Protein AF-A0A1M5JR23-F1 (afdb_monomer)

Organism: NCBI:txid1194090

Foldseek 3Di:
DDDDPPDDPPPDPPPPPDDDLPPDPCSCVVVVVVLVVDDLVVVLVVLQVCLCVLLVCCVVPVPVSVVSCVVPVSSVLSNCLVPVLCLLSCLVVPLVSVVVNCVVPVVSLVSSCVVPVPSSVNSVVSNVVVVVVD

Radius of gyration: 22.56 Å; Cα contacts (8 Å, |Δi|>4): 112; chains: 1; bounding box: 56×73×50 Å

Sequence (134 aa):
MEESRKSRDMRGYVPAESSQLAEYPGAESAVASEIARMNPSTISKIMAAEPMAISERIKESPDNIMEIATAEPVILSKALASNPSIISEVAEKNPALIGKVMTAEPAVFSEIAAAEPAAFGKAIAGVTKEIGSK

Mean predicted aligned error: 13.2 Å

Solvent-accessible surface area (backbone atoms only — not comparable to full-atom values): 7825 Å² total; per-residue (Å²): 139,80,89,82,82,78,82,74,83,91,77,77,90,67,82,82,77,88,81,71,67,88,80,44,97,51,35,66,55,51,53,50,53,50,55,72,70,45,55,69,75,54,52,51,52,53,44,60,73,35,26,65,60,49,51,52,38,47,74,76,51,40,68,70,52,48,55,52,30,68,79,38,35,68,45,47,43,48,17,34,65,72,39,41,74,52,43,36,60,47,19,72,77,40,28,70,52,53,56,49,24,48,71,76,44,53,68,45,55,56,53,26,42,71,77,31,46,70,40,42,53,52,20,51,54,43,34,54,52,58,65,72,71,108

Structure (mmCIF, N/CA/C/O backbone):
data_AF-A0A1M5JR23-F1
#
_entry.id   AF-A0A1M5JR23-F1
#
loop_
_atom_site.group_PDB
_atom_site.id
_atom_site.type_symbol
_atom_site.label_atom_id
_atom_site.label_alt_id
_atom_site.label_comp_id
_atom_site.label_asym_id
_atom_site.label_entity_id
_atom_site.label_seq_id
_atom_site.pdbx_PDB_ins_code
_atom_site.Cartn_x
_atom_site.Cartn_y
_atom_site.Cartn_z
_atom_site.occupancy
_atom_site.B_iso_or_equiv
_atom_site.auth_seq_id
_atom_site.auth_comp_id
_atom_site.auth_asym_id
_atom_site.auth_atom_id
_atom_site.pdbx_PDB_model_num
ATOM 1 N N . MET A 1 1 ? 41.034 -52.673 -36.307 1.00 42.44 1 MET A N 1
ATOM 2 C CA . MET A 1 1 ? 41.523 -51.999 -35.086 1.00 42.44 1 MET A CA 1
ATOM 3 C C . MET A 1 1 ? 41.713 -50.546 -35.490 1.00 42.44 1 MET A C 1
ATOM 5 O O . MET A 1 1 ? 42.474 -50.315 -36.410 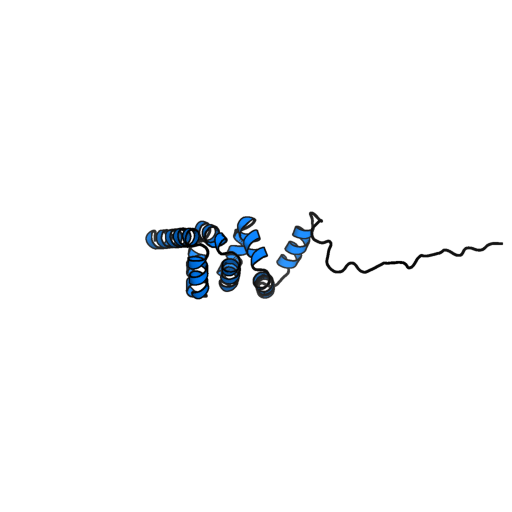1.00 42.44 1 MET A O 1
ATOM 9 N N . GLU A 1 2 ? 40.944 -49.563 -35.042 1.00 40.34 2 GLU A N 1
ATOM 10 C CA . GLU A 1 2 ? 40.321 -49.379 -33.734 1.00 40.34 2 GLU A CA 1
ATOM 11 C C . GLU A 1 2 ? 39.108 -48.442 -33.891 1.00 40.34 2 GLU A C 1
ATOM 13 O O . GLU A 1 2 ? 39.198 -47.389 -34.521 1.00 40.34 2 GLU A O 1
ATOM 18 N N . GLU A 1 3 ? 37.952 -48.862 -33.380 1.00 41.53 3 GLU A N 1
ATOM 19 C CA . GLU A 1 3 ? 36.738 -48.052 -33.316 1.00 41.53 3 GLU A CA 1
ATOM 20 C C . GLU A 1 3 ? 36.857 -47.053 -32.158 1.00 41.53 3 GLU A C 1
ATOM 22 O O . GLU A 1 3 ? 36.992 -47.447 -31.005 1.00 41.53 3 GLU A O 1
ATOM 27 N N . SER A 1 4 ? 36.739 -45.756 -32.440 1.00 43.06 4 SER A N 1
ATOM 28 C CA . SER A 1 4 ? 36.522 -44.733 -31.409 1.00 43.06 4 SER A CA 1
ATOM 29 C C . SER A 1 4 ? 35.264 -43.938 -31.744 1.00 43.06 4 SER A C 1
ATOM 31 O O . SER A 1 4 ? 35.291 -42.779 -32.156 1.00 43.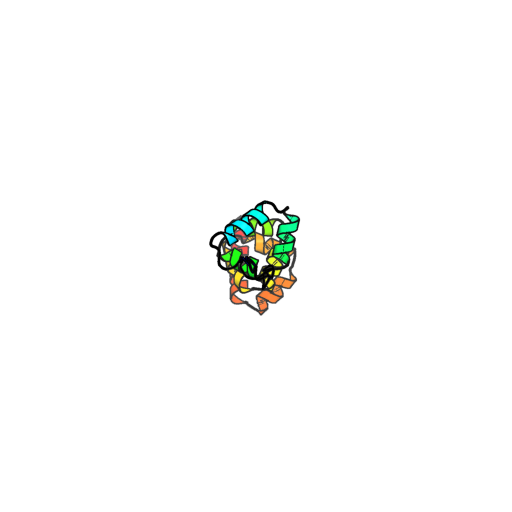06 4 SER A O 1
ATOM 33 N N . ARG A 1 5 ? 34.112 -44.600 -31.590 1.00 48.56 5 ARG A N 1
ATOM 34 C CA . ARG A 1 5 ? 32.803 -43.940 -31.554 1.00 48.56 5 ARG A CA 1
ATOM 35 C C . ARG A 1 5 ? 32.649 -43.279 -30.188 1.00 48.56 5 ARG A C 1
ATOM 37 O O . ARG A 1 5 ? 32.172 -43.881 -29.233 1.00 48.56 5 ARG A O 1
ATOM 44 N N . LYS A 1 6 ? 33.090 -42.025 -30.098 1.00 42.97 6 LYS A N 1
ATOM 45 C CA . LYS A 1 6 ? 32.835 -41.152 -28.951 1.00 42.97 6 LYS A CA 1
ATOM 46 C C . LYS A 1 6 ? 31.357 -40.755 -28.960 1.00 42.97 6 LYS A C 1
ATOM 48 O O . LYS A 1 6 ? 30.982 -39.749 -29.556 1.00 42.97 6 LYS A O 1
ATOM 53 N N . SER A 1 7 ? 30.525 -41.582 -28.332 1.00 46.69 7 SER A N 1
ATOM 54 C CA . SER A 1 7 ? 29.128 -41.284 -28.019 1.00 46.69 7 SER A CA 1
ATOM 55 C C . SER A 1 7 ? 29.051 -39.982 -27.219 1.00 46.69 7 SER A C 1
ATOM 57 O O . SER A 1 7 ? 29.466 -39.928 -26.064 1.00 46.69 7 SER A O 1
ATOM 59 N N . ARG A 1 8 ? 28.549 -38.912 -27.840 1.00 51.09 8 ARG A N 1
ATOM 60 C CA . ARG A 1 8 ? 27.970 -37.776 -27.118 1.00 51.09 8 ARG A CA 1
ATOM 61 C C . ARG A 1 8 ? 26.465 -37.969 -27.150 1.00 51.09 8 ARG A C 1
ATOM 63 O O . ARG A 1 8 ? 25.838 -37.739 -28.181 1.00 51.09 8 ARG A O 1
ATOM 70 N N . ASP A 1 9 ? 25.920 -38.429 -26.031 1.00 46.59 9 ASP A N 1
ATOM 71 C CA . ASP A 1 9 ? 24.492 -38.380 -25.750 1.00 46.59 9 ASP A CA 1
ATOM 72 C C . ASP A 1 9 ? 24.004 -36.927 -25.883 1.00 46.59 9 ASP A C 1
ATOM 74 O O . ASP A 1 9 ? 24.247 -36.081 -25.029 1.00 46.59 9 ASP A O 1
ATOM 78 N N . MET A 1 10 ? 23.301 -36.639 -26.977 1.00 49.28 10 MET A N 1
ATOM 79 C CA . MET A 1 10 ? 22.423 -35.477 -27.128 1.00 49.28 10 MET A CA 1
ATOM 80 C C . MET A 1 10 ? 21.053 -35.828 -26.536 1.00 49.28 10 MET A C 1
ATOM 82 O O . MET A 1 10 ? 20.040 -35.864 -27.231 1.00 49.28 10 MET A O 1
ATOM 86 N N . ARG A 1 11 ? 21.028 -36.154 -25.240 1.00 46.09 11 ARG A N 1
ATOM 87 C CA . ARG A 1 11 ? 19.796 -36.327 -24.468 1.00 46.09 11 ARG A CA 1
ATOM 88 C C . ARG A 1 11 ? 19.711 -35.214 -23.428 1.00 46.09 11 ARG A C 1
ATOM 90 O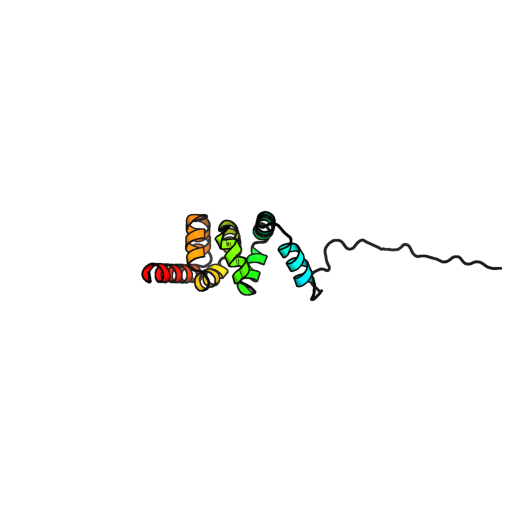 O . ARG A 1 11 ? 20.329 -35.294 -22.377 1.00 46.09 11 ARG A O 1
ATOM 97 N N . GLY A 1 12 ? 18.912 -34.195 -23.746 1.00 43.88 12 GLY A N 1
ATOM 98 C CA . GLY A 1 12 ? 18.174 -33.457 -22.722 1.00 43.88 12 GLY A CA 1
ATOM 99 C C . GLY A 1 12 ? 18.741 -32.134 -22.213 1.00 43.88 12 GLY A C 1
ATOM 100 O O . GLY A 1 12 ? 18.478 -31.820 -21.058 1.00 43.88 12 GLY A O 1
ATOM 101 N N . TYR A 1 13 ? 19.424 -31.312 -23.022 1.00 40.81 13 TYR A N 1
ATOM 102 C CA . TYR A 1 13 ? 19.511 -29.889 -22.661 1.00 40.81 13 TYR A CA 1
ATOM 103 C C . TYR A 1 13 ? 18.196 -29.200 -23.037 1.00 40.81 13 TYR A C 1
ATOM 105 O O . TYR A 1 13 ? 18.052 -28.611 -24.106 1.00 40.81 13 TYR A O 1
ATOM 113 N N . VAL A 1 14 ? 17.206 -29.363 -22.163 1.00 48.66 14 VAL A N 1
ATOM 114 C CA . VAL A 1 14 ? 16.052 -28.471 -22.094 1.00 48.66 14 VAL A CA 1
ATOM 115 C C . VAL A 1 14 ? 16.617 -27.140 -21.589 1.00 48.66 14 VAL A C 1
ATOM 117 O O . VAL A 1 14 ? 17.172 -27.132 -20.487 1.00 48.66 14 VAL A O 1
ATOM 120 N N . PRO A 1 15 ? 16.577 -26.037 -22.357 1.00 41.19 15 PRO A N 1
ATOM 121 C CA . PRO A 1 15 ? 16.891 -24.737 -21.789 1.00 41.19 15 PRO A CA 1
ATOM 122 C C . PRO A 1 15 ? 15.877 -24.509 -20.669 1.00 41.19 15 PRO A C 1
ATOM 124 O O . PRO A 1 15 ? 14.676 -24.435 -20.920 1.00 41.19 15 PRO A O 1
ATOM 127 N N . ALA A 1 16 ? 16.358 -24.514 -19.428 1.00 43.44 16 ALA A N 1
ATOM 128 C CA . ALA A 1 16 ? 15.558 -24.232 -18.250 1.00 43.44 16 ALA A CA 1
ATOM 129 C C . ALA A 1 16 ? 15.185 -22.745 -18.267 1.00 43.44 16 ALA A C 1
ATOM 131 O O . ALA A 1 16 ? 15.777 -21.924 -17.572 1.00 43.44 16 ALA A O 1
ATOM 132 N N . GLU A 1 17 ? 14.222 -22.392 -19.111 1.00 48.00 17 GLU A N 1
ATOM 133 C CA . GLU A 1 17 ? 13.403 -21.218 -18.891 1.00 48.00 17 GLU A CA 1
ATOM 134 C C . GLU A 1 17 ? 12.595 -21.447 -17.600 1.00 48.00 17 GLU A C 1
ATOM 136 O O . GLU A 1 17 ? 11.876 -22.435 -17.446 1.00 48.00 17 GLU A O 1
ATOM 141 N N . SER A 1 18 ? 12.733 -20.496 -16.674 1.00 48.94 18 SER A N 1
ATOM 142 C CA . SER A 1 18 ? 11.645 -20.043 -15.795 1.00 48.94 18 SER A CA 1
ATOM 143 C C . SER A 1 18 ? 11.372 -20.729 -14.448 1.00 48.94 18 SER A C 1
ATOM 145 O O . SER A 1 18 ? 10.308 -20.475 -13.888 1.00 48.94 18 SER A O 1
ATOM 147 N N . SER A 1 19 ? 12.259 -21.529 -13.835 1.00 44.25 19 SER A N 1
ATOM 148 C CA . SER A 1 19 ? 11.911 -22.109 -12.506 1.00 44.25 19 SER A CA 1
ATOM 149 C C . SER A 1 19 ? 13.008 -22.235 -11.441 1.00 44.25 19 SER A C 1
ATOM 151 O O . SER A 1 19 ? 12.754 -22.853 -10.415 1.00 44.25 19 SER A O 1
ATOM 153 N N . GLN A 1 20 ? 14.197 -21.641 -11.601 1.00 41.38 20 GLN A N 1
ATOM 154 C CA . GLN A 1 20 ? 15.291 -21.814 -10.616 1.00 41.38 20 GLN A CA 1
ATOM 155 C C . GLN A 1 20 ? 15.777 -20.533 -9.920 1.00 41.38 20 GLN A C 1
ATOM 157 O O . GLN A 1 20 ? 16.767 -20.564 -9.193 1.00 41.38 20 GLN A O 1
ATOM 162 N N . LEU A 1 21 ? 15.084 -19.404 -10.083 1.00 45.38 21 LEU A N 1
ATOM 163 C CA . LEU A 1 21 ? 15.505 -18.145 -9.453 1.00 45.38 21 LEU A CA 1
ATOM 164 C C . LEU A 1 21 ? 15.213 -18.068 -7.943 1.00 45.38 21 LEU A C 1
ATOM 166 O O . LEU A 1 21 ? 15.712 -17.162 -7.292 1.00 45.38 21 LEU A O 1
ATOM 170 N N . ALA A 1 22 ? 14.462 -19.006 -7.362 1.00 46.19 22 ALA A N 1
ATOM 171 C CA . ALA A 1 22 ? 14.073 -18.934 -5.950 1.00 46.19 22 ALA A CA 1
ATOM 172 C C . ALA A 1 22 ? 15.163 -19.390 -4.955 1.00 46.19 22 ALA A C 1
ATOM 174 O O . ALA A 1 22 ? 15.012 -19.161 -3.761 1.00 46.19 22 ALA A O 1
ATOM 175 N N . GLU A 1 23 ? 16.254 -20.022 -5.411 1.00 41.56 23 GLU A N 1
ATOM 176 C CA . GLU A 1 23 ? 17.178 -20.748 -4.514 1.00 41.56 23 GLU A CA 1
ATOM 177 C C . GLU A 1 23 ? 18.639 -20.261 -4.555 1.00 41.56 23 GLU A C 1
ATOM 179 O O . GLU A 1 23 ? 19.522 -20.851 -3.934 1.00 41.56 23 GLU A O 1
ATOM 184 N N . TYR A 1 24 ? 18.915 -19.151 -5.248 1.00 34.44 24 TYR A N 1
ATOM 185 C CA . TYR A 1 24 ? 20.230 -18.512 -5.211 1.00 34.44 24 TYR A CA 1
ATOM 186 C C . TYR A 1 24 ? 20.222 -17.334 -4.228 1.00 34.44 24 TYR A C 1
ATOM 188 O O . TYR A 1 24 ? 19.487 -16.377 -4.462 1.00 34.44 24 TYR A O 1
ATOM 196 N N . PRO A 1 25 ? 21.117 -17.284 -3.221 1.00 45.91 25 PRO A N 1
ATOM 197 C CA . PRO A 1 25 ? 21.291 -16.101 -2.364 1.00 45.91 25 PRO A CA 1
ATOM 198 C C . PRO A 1 25 ? 21.817 -14.862 -3.127 1.00 45.91 25 PRO A C 1
ATOM 200 O O . PRO A 1 25 ? 22.048 -13.814 -2.536 1.00 45.91 25 PRO A O 1
ATOM 203 N N . GLY A 1 26 ? 22.013 -14.971 -4.448 1.00 41.56 26 GLY A N 1
ATOM 204 C CA . GLY A 1 26 ? 22.271 -13.866 -5.373 1.00 41.56 26 GLY A CA 1
ATOM 205 C C . GLY A 1 26 ? 21.104 -13.537 -6.314 1.00 41.56 26 GLY A C 1
ATOM 206 O O . GLY A 1 26 ? 21.235 -12.608 -7.103 1.00 41.56 26 GLY A O 1
ATOM 207 N N . ALA A 1 27 ? 19.975 -14.251 -6.263 1.00 41.12 27 ALA A N 1
ATOM 208 C CA . ALA A 1 27 ? 18.803 -13.945 -7.085 1.00 41.12 27 ALA A CA 1
ATOM 209 C C . ALA A 1 27 ? 18.153 -12.620 -6.668 1.00 41.12 27 ALA A C 1
ATOM 211 O O . ALA A 1 27 ? 17.813 -11.819 -7.535 1.00 41.12 27 ALA A O 1
ATOM 212 N N . GLU A 1 28 ? 18.111 -12.321 -5.364 1.00 46.81 28 GLU A N 1
ATOM 213 C CA . GLU A 1 28 ? 17.782 -10.975 -4.877 1.00 46.81 28 GLU A CA 1
ATOM 214 C C . GLU A 1 28 ? 18.739 -9.925 -5.444 1.00 46.81 28 GLU A C 1
ATOM 216 O O . GLU A 1 28 ? 18.305 -8.852 -5.846 1.00 46.81 28 GLU A O 1
ATOM 221 N N . SER A 1 29 ? 20.036 -10.239 -5.545 1.00 51.03 29 SER A N 1
ATOM 222 C CA . SER A 1 29 ? 21.040 -9.321 -6.094 1.00 51.03 29 SER A CA 1
ATOM 223 C C . SER A 1 29 ? 20.900 -9.130 -7.608 1.00 51.03 29 SER A C 1
ATOM 225 O O . SER A 1 29 ? 21.090 -8.016 -8.094 1.00 51.03 29 SER A O 1
ATOM 227 N N . ALA A 1 30 ? 20.527 -10.170 -8.356 1.00 52.84 30 ALA A N 1
ATOM 228 C CA . ALA A 1 30 ? 20.302 -10.094 -9.797 1.00 52.84 30 ALA A CA 1
ATOM 229 C C . ALA A 1 30 ? 19.023 -9.316 -10.124 1.00 52.84 30 ALA A C 1
ATOM 231 O O . ALA A 1 30 ? 19.070 -8.382 -10.921 1.00 52.84 30 ALA A O 1
ATOM 232 N N . VAL A 1 31 ? 17.915 -9.626 -9.444 1.00 52.75 31 VAL A N 1
ATOM 233 C CA . VAL A 1 31 ? 16.646 -8.901 -9.589 1.00 52.75 31 VAL A CA 1
ATOM 234 C C . VAL A 1 31 ? 16.809 -7.452 -9.133 1.00 52.75 31 VAL A C 1
ATOM 236 O O . VAL A 1 31 ? 16.421 -6.543 -9.858 1.00 52.75 31 VAL A O 1
ATOM 239 N N . ALA A 1 32 ? 17.466 -7.198 -7.997 1.00 51.94 32 ALA A N 1
ATOM 240 C CA . ALA A 1 32 ? 17.747 -5.836 -7.545 1.00 51.94 32 ALA A CA 1
ATOM 241 C C . ALA A 1 32 ? 18.678 -5.076 -8.503 1.00 51.94 32 ALA A C 1
ATOM 243 O O . ALA A 1 32 ? 18.469 -3.887 -8.725 1.00 51.94 32 ALA A O 1
ATOM 244 N N . SER A 1 33 ? 19.674 -5.737 -9.103 1.00 51.34 33 SER A N 1
ATOM 245 C CA . SER A 1 33 ? 20.562 -5.117 -10.100 1.00 51.34 33 SER A CA 1
ATOM 246 C C . SER A 1 33 ? 19.840 -4.809 -11.410 1.00 51.34 33 SER A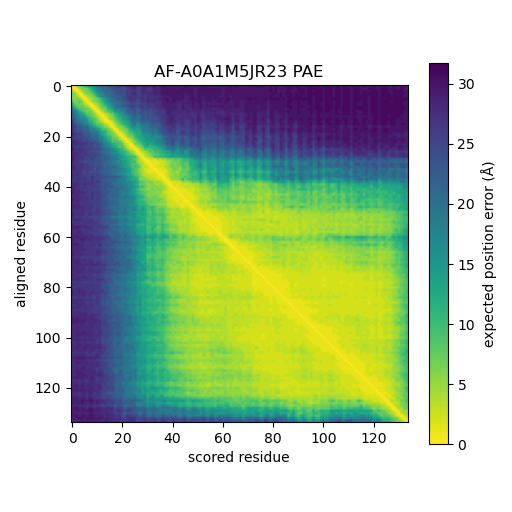 C 1
ATOM 248 O O . SER A 1 33 ? 20.135 -3.800 -12.051 1.00 51.34 33 SER A O 1
ATOM 250 N N . GLU A 1 34 ? 18.898 -5.659 -11.814 1.00 57.25 34 GLU A N 1
ATOM 251 C CA . GLU A 1 34 ? 18.060 -5.430 -12.987 1.00 57.25 34 GLU A CA 1
ATOM 252 C C . GLU A 1 34 ? 17.075 -4.285 -12.723 1.00 57.25 34 GLU A C 1
ATOM 254 O O . GLU A 1 34 ? 17.001 -3.350 -13.517 1.00 57.25 34 GLU A O 1
ATOM 259 N N . ILE A 1 35 ? 16.427 -4.271 -11.552 1.00 57.94 35 ILE A N 1
ATOM 260 C CA . ILE A 1 35 ? 15.576 -3.166 -11.079 1.00 57.94 35 ILE A CA 1
ATOM 261 C C . ILE A 1 35 ? 16.354 -1.855 -11.006 1.00 57.94 35 ILE A C 1
ATOM 263 O O . ILE A 1 35 ? 15.875 -0.847 -11.514 1.00 57.94 35 ILE A O 1
ATOM 267 N N . ALA A 1 36 ? 17.576 -1.859 -10.473 1.00 56.25 36 ALA A N 1
ATOM 268 C CA . ALA A 1 36 ? 18.419 -0.666 -10.401 1.00 56.25 36 ALA A CA 1
ATOM 269 C C . ALA A 1 36 ? 18.801 -0.101 -11.782 1.00 56.25 36 ALA A C 1
ATOM 271 O O . ALA A 1 36 ? 19.155 1.072 -11.891 1.00 56.25 36 ALA A O 1
ATOM 272 N N . ARG A 1 37 ? 18.743 -0.917 -12.844 1.00 57.84 37 ARG A N 1
ATOM 273 C CA . ARG A 1 37 ? 18.991 -0.496 -14.234 1.00 57.84 37 ARG A CA 1
ATOM 274 C C . ARG A 1 37 ? 17.719 -0.113 -14.987 1.00 57.84 37 ARG A C 1
ATOM 276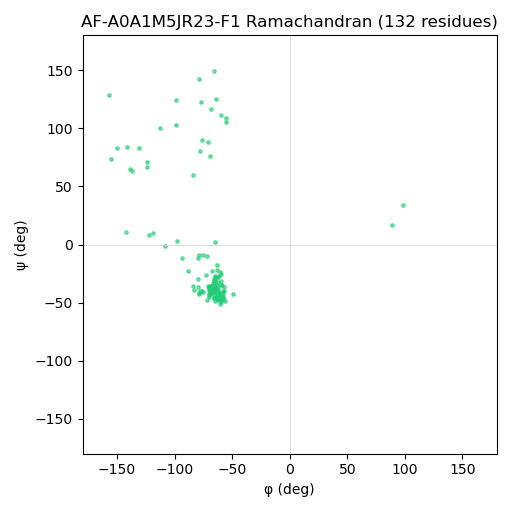 O O . ARG A 1 37 ? 17.814 0.435 -16.086 1.00 57.84 37 ARG A O 1
ATOM 283 N N . MET A 1 38 ? 16.543 -0.410 -14.441 1.00 65.75 38 MET A N 1
ATOM 284 C CA . MET A 1 38 ? 15.273 -0.096 -15.080 1.00 65.75 38 MET A CA 1
ATOM 285 C C . MET A 1 38 ? 14.912 1.377 -14.894 1.00 65.75 38 MET A C 1
ATOM 287 O O . MET A 1 38 ? 15.122 1.974 -13.843 1.00 65.75 38 MET A O 1
ATOM 291 N N . ASN A 1 39 ? 14.328 1.972 -15.935 1.00 69.75 39 ASN A N 1
ATOM 292 C CA . ASN A 1 39 ? 13.749 3.304 -15.809 1.00 69.75 39 ASN A CA 1
ATOM 293 C C . ASN A 1 39 ? 12.541 3.256 -14.853 1.00 69.75 39 ASN A C 1
ATOM 295 O O . ASN A 1 39 ? 11.830 2.243 -14.848 1.00 69.75 39 ASN A O 1
ATOM 299 N N . PRO A 1 40 ? 12.243 4.347 -14.120 1.00 66.56 40 PRO A N 1
ATOM 300 C CA . PRO A 1 40 ? 11.154 4.393 -13.139 1.00 66.56 40 PRO A CA 1
ATOM 301 C C . PRO A 1 40 ? 9.820 3.876 -13.687 1.00 66.56 40 PRO A C 1
ATOM 303 O O . PRO A 1 40 ? 9.174 3.046 -13.063 1.00 66.56 40 PRO A O 1
ATOM 306 N N . SER A 1 41 ? 9.466 4.242 -14.922 1.00 68.69 41 SER A N 1
ATOM 307 C CA . SER A 1 41 ? 8.224 3.797 -15.567 1.00 68.69 41 SER A CA 1
ATOM 308 C C . SER A 1 41 ? 8.134 2.279 -15.775 1.00 68.69 41 SER A C 1
ATOM 310 O O . SER A 1 41 ? 7.036 1.730 -15.843 1.00 68.69 41 SER A O 1
ATOM 312 N N . THR A 1 42 ? 9.266 1.587 -15.924 1.00 70.94 42 THR A N 1
ATOM 313 C CA . THR A 1 42 ? 9.303 0.123 -16.051 1.00 70.94 42 THR A CA 1
ATOM 314 C C . THR A 1 42 ? 9.154 -0.533 -14.685 1.00 70.94 42 THR A C 1
ATOM 316 O O . THR A 1 42 ? 8.378 -1.477 -14.553 1.00 70.94 42 THR A O 1
ATOM 319 N N . ILE A 1 43 ? 9.822 0.013 -13.665 1.00 69.12 43 ILE A N 1
ATOM 320 C CA . ILE A 1 43 ? 9.691 -0.436 -12.273 1.00 69.12 43 ILE A CA 1
ATOM 321 C C . ILE A 1 43 ? 8.229 -0.331 -11.837 1.00 69.12 43 ILE A C 1
ATOM 323 O O . ILE A 1 43 ? 7.652 -1.308 -11.367 1.00 69.12 43 ILE A O 1
ATOM 327 N N . SER A 1 44 ? 7.592 0.805 -12.115 1.00 68.25 44 SER A N 1
ATOM 328 C CA . SER A 1 44 ? 6.182 1.038 -11.815 1.00 68.25 44 SER A CA 1
ATOM 329 C C . SER A 1 44 ? 5.242 0.033 -12.473 1.00 68.25 44 SER A C 1
ATOM 331 O O . SER A 1 44 ? 4.302 -0.442 -11.840 1.00 68.25 44 SER A O 1
ATOM 333 N N . LYS A 1 45 ? 5.500 -0.347 -13.731 1.00 73.81 45 LYS A N 1
ATOM 334 C CA . LYS A 1 45 ? 4.696 -1.356 -14.439 1.00 73.81 45 LYS A CA 1
ATOM 335 C C . LYS A 1 45 ? 4.845 -2.750 -13.840 1.00 73.81 45 LYS A C 1
ATOM 337 O O . LYS A 1 45 ? 3.842 -3.443 -13.713 1.00 73.81 45 LYS A O 1
ATOM 342 N N . ILE A 1 46 ? 6.067 -3.145 -13.487 1.00 70.25 46 ILE A N 1
ATOM 343 C CA . ILE A 1 46 ? 6.346 -4.445 -12.861 1.00 70.25 46 ILE A CA 1
ATOM 344 C C . ILE A 1 46 ? 5.676 -4.509 -11.491 1.00 70.25 46 ILE A C 1
ATOM 346 O O . ILE A 1 46 ? 4.916 -5.430 -11.216 1.00 70.25 46 ILE A O 1
ATOM 350 N N . MET A 1 47 ? 5.861 -3.473 -10.676 1.00 70.88 47 MET A N 1
ATOM 351 C CA . MET A 1 47 ? 5.198 -3.352 -9.382 1.00 70.88 47 MET A CA 1
ATOM 352 C C . MET A 1 47 ? 3.676 -3.424 -9.526 1.00 70.88 47 MET A C 1
ATOM 354 O O . MET A 1 47 ? 3.018 -4.221 -8.864 1.00 70.88 47 MET A O 1
ATOM 358 N N . ALA A 1 48 ? 3.103 -2.659 -10.454 1.00 73.69 48 ALA A N 1
ATOM 359 C CA . ALA A 1 48 ? 1.668 -2.661 -10.700 1.00 73.69 48 ALA A CA 1
ATOM 360 C C . ALA A 1 48 ? 1.110 -4.010 -11.198 1.00 73.69 48 ALA A C 1
ATOM 362 O O . ALA A 1 48 ? -0.111 -4.186 -11.160 1.00 73.69 48 ALA A O 1
ATOM 363 N N . ALA A 1 49 ? 1.961 -4.916 -11.692 1.00 78.44 49 ALA A N 1
ATOM 364 C CA . ALA A 1 49 ? 1.595 -6.273 -12.087 1.00 78.44 49 ALA A CA 1
ATOM 365 C C . ALA A 1 49 ? 1.680 -7.278 -10.923 1.00 78.44 49 ALA A C 1
ATOM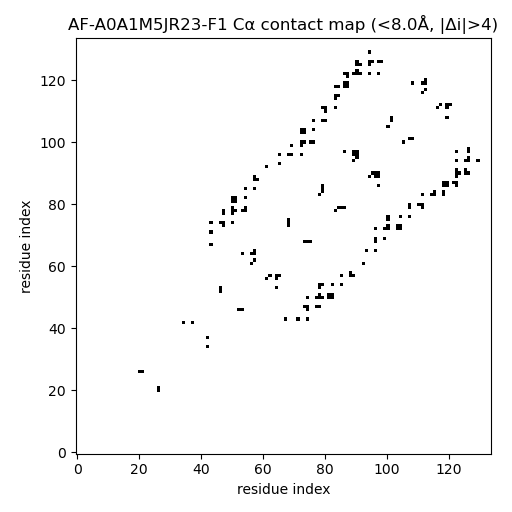 367 O O . ALA A 1 49 ? 0.978 -8.286 -10.951 1.00 78.44 49 ALA A O 1
ATOM 368 N N . GLU A 1 50 ? 2.475 -6.989 -9.886 1.00 81.56 50 GLU A N 1
ATOM 369 C CA . GLU A 1 50 ? 2.729 -7.888 -8.751 1.00 81.56 50 GLU A CA 1
ATOM 370 C C . GLU A 1 50 ? 2.400 -7.236 -7.391 1.00 81.56 50 GLU A C 1
ATOM 372 O O . GLU A 1 50 ? 3.275 -7.020 -6.547 1.00 81.56 50 GLU A O 1
ATOM 377 N N . PRO A 1 51 ? 1.119 -6.939 -7.114 1.00 78.00 51 PRO A N 1
ATOM 378 C CA . PRO A 1 51 ? 0.727 -6.204 -5.912 1.00 78.00 51 PRO A CA 1
ATOM 379 C C . PRO A 1 51 ? 1.006 -6.948 -4.592 1.00 78.00 51 PRO A C 1
ATOM 381 O O . PRO A 1 51 ? 1.254 -6.315 -3.562 1.00 78.00 51 PRO A O 1
ATOM 384 N N . MET A 1 52 ? 1.027 -8.287 -4.606 1.00 77.44 52 MET A N 1
ATOM 385 C CA . MET A 1 52 ? 1.450 -9.075 -3.441 1.00 77.44 52 MET A CA 1
ATOM 386 C C . MET A 1 52 ? 2.951 -8.941 -3.160 1.00 77.44 52 MET A C 1
ATOM 388 O O . MET A 1 52 ? 3.330 -8.812 -2.000 1.00 77.44 52 MET A O 1
ATOM 392 N N . ALA A 1 53 ? 3.795 -8.906 -4.196 1.00 77.94 53 ALA A N 1
ATOM 393 C CA . ALA A 1 53 ? 5.237 -8.736 -4.024 1.00 77.94 53 ALA A CA 1
ATOM 394 C C . ALA A 1 53 ? 5.565 -7.358 -3.434 1.00 77.94 53 ALA A C 1
ATOM 396 O O . ALA A 1 53 ? 6.404 -7.259 -2.543 1.00 77.94 53 ALA A O 1
ATOM 397 N N . ILE A 1 54 ? 4.841 -6.306 -3.849 1.00 78.56 54 ILE A N 1
ATOM 398 C CA . ILE A 1 54 ? 4.935 -4.980 -3.212 1.00 78.56 54 ILE A CA 1
ATOM 399 C C . ILE A 1 54 ? 4.600 -5.077 -1.724 1.00 78.56 54 ILE A C 1
ATOM 401 O O . ILE A 1 54 ? 5.310 -4.512 -0.898 1.00 78.56 54 ILE A O 1
ATOM 405 N N . SER A 1 55 ? 3.517 -5.776 -1.382 1.00 78.31 55 SER A N 1
ATOM 406 C CA . SER A 1 55 ? 3.045 -5.882 0.001 1.00 78.31 55 SER A CA 1
ATOM 407 C C . SER A 1 55 ? 4.077 -6.547 0.914 1.00 78.31 55 SER A C 1
ATOM 409 O O . SER A 1 55 ? 4.311 -6.068 2.020 1.00 78.31 55 SER A O 1
ATOM 411 N N . GLU A 1 56 ? 4.735 -7.606 0.442 1.00 79.19 56 GLU A N 1
ATOM 412 C CA . GLU A 1 56 ? 5.845 -8.235 1.167 1.00 79.19 56 GLU A CA 1
ATOM 413 C C . GLU A 1 56 ? 7.058 -7.303 1.248 1.00 79.19 56 GLU A C 1
ATOM 415 O O . GLU A 1 56 ? 7.642 -7.120 2.314 1.00 79.19 56 GLU A O 1
ATOM 420 N N . ARG A 1 57 ? 7.373 -6.592 0.162 1.00 76.31 57 ARG A N 1
ATOM 421 C CA . ARG A 1 57 ? 8.480 -5.635 0.161 1.00 76.31 57 ARG A CA 1
ATOM 422 C C . ARG A 1 57 ? 8.273 -4.433 1.076 1.00 76.31 57 ARG A C 1
ATOM 424 O O . ARG A 1 57 ? 9.259 -3.911 1.585 1.00 76.31 57 ARG A O 1
ATOM 431 N N . ILE A 1 58 ? 7.036 -3.994 1.303 1.00 79.06 58 ILE A N 1
ATOM 432 C CA . ILE A 1 58 ? 6.725 -2.944 2.286 1.00 79.06 58 ILE A CA 1
ATOM 433 C C . ILE A 1 58 ? 7.120 -3.400 3.695 1.00 79.06 58 ILE A C 1
ATOM 435 O O . ILE A 1 58 ? 7.685 -2.600 4.439 1.00 79.06 58 ILE A O 1
ATOM 439 N N . LYS A 1 59 ? 6.898 -4.677 4.028 1.00 75.56 59 LYS A N 1
ATOM 440 C CA . LYS A 1 59 ? 7.292 -5.261 5.319 1.00 75.56 59 LYS A CA 1
ATOM 441 C C . LYS A 1 59 ? 8.809 -5.391 5.453 1.00 75.56 59 LYS A C 1
ATOM 443 O O . LYS A 1 59 ? 9.373 -5.113 6.506 1.00 75.56 59 LYS A O 1
ATOM 448 N N . GLU A 1 60 ? 9.477 -5.824 4.384 1.00 74.25 60 GLU A N 1
ATOM 449 C CA . GLU A 1 60 ? 10.916 -6.126 4.403 1.00 74.25 60 GLU A CA 1
ATOM 450 C C . GLU A 1 60 ? 11.815 -4.897 4.202 1.00 74.25 60 GLU A C 1
ATOM 452 O O . GLU A 1 60 ? 12.920 -4.829 4.738 1.00 74.25 60 GLU A O 1
ATOM 457 N N . SER A 1 61 ? 11.406 -3.941 3.367 1.00 71.00 61 SER A N 1
ATOM 458 C CA . SER A 1 61 ? 12.227 -2.800 2.933 1.00 71.00 61 SER A CA 1
ATOM 459 C C . SER A 1 61 ? 11.355 -1.610 2.499 1.00 71.00 61 SER A C 1
ATOM 461 O O . SER A 1 61 ? 11.249 -1.319 1.300 1.00 71.00 61 SER A O 1
ATOM 463 N N . PRO A 1 62 ? 10.739 -0.903 3.461 1.00 70.38 62 PRO A N 1
ATOM 464 C CA . PRO A 1 62 ? 9.718 0.107 3.189 1.00 70.38 62 PRO A CA 1
ATOM 465 C C . PRO A 1 62 ? 10.226 1.340 2.426 1.00 70.38 62 PRO A C 1
ATOM 467 O O . PRO A 1 62 ? 9.485 1.870 1.602 1.00 70.38 62 PRO A O 1
ATOM 470 N N . ASP A 1 63 ? 11.465 1.791 2.649 1.00 76.00 63 ASP A N 1
ATOM 471 C CA . ASP A 1 63 ? 11.926 3.114 2.188 1.00 76.00 63 ASP A CA 1
ATOM 472 C C . ASP A 1 63 ? 11.873 3.282 0.657 1.00 76.00 63 ASP A C 1
ATOM 474 O O . ASP A 1 63 ? 11.248 4.216 0.149 1.00 76.00 63 ASP A O 1
ATOM 478 N N . ASN A 1 64 ? 12.441 2.333 -0.094 1.00 71.00 64 ASN A N 1
ATOM 479 C CA . ASN A 1 64 ? 12.475 2.398 -1.563 1.00 71.00 64 ASN A CA 1
ATOM 480 C C . ASN A 1 64 ? 11.071 2.285 -2.177 1.00 71.00 64 ASN A C 1
ATOM 482 O O . ASN A 1 64 ? 10.766 2.917 -3.189 1.00 71.00 64 ASN A O 1
ATOM 486 N N . ILE A 1 65 ? 10.203 1.470 -1.569 1.00 73.88 65 ILE A N 1
ATOM 487 C CA . ILE A 1 65 ? 8.827 1.283 -2.040 1.00 73.88 65 ILE A CA 1
ATOM 488 C C . ILE A 1 65 ? 8.006 2.545 -1.790 1.00 73.88 65 ILE A C 1
ATOM 490 O O . ILE A 1 65 ? 7.206 2.945 -2.636 1.00 73.88 65 ILE A O 1
ATOM 494 N N . MET A 1 66 ? 8.217 3.195 -0.646 1.00 79.50 66 MET A N 1
ATOM 495 C CA . MET A 1 66 ? 7.515 4.421 -0.289 1.00 79.50 66 MET A CA 1
ATOM 496 C C . MET A 1 66 ? 7.907 5.59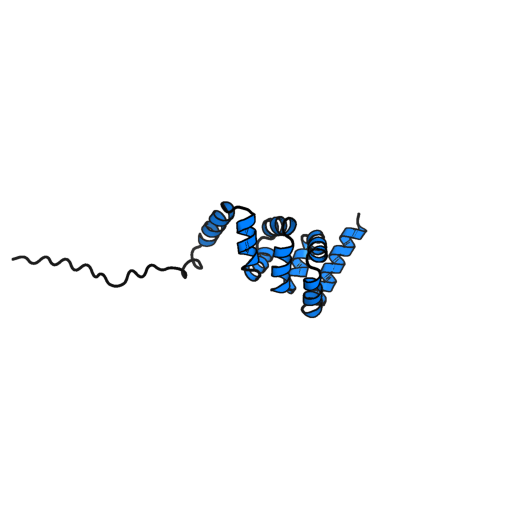2 -1.183 1.00 79.50 66 MET A C 1
ATOM 498 O O . MET A 1 66 ? 7.036 6.392 -1.522 1.00 79.50 66 MET A O 1
ATOM 502 N N . GLU A 1 67 ? 9.164 5.689 -1.617 1.00 80.44 67 GLU A N 1
ATOM 503 C CA . GLU A 1 67 ? 9.583 6.707 -2.587 1.00 80.44 67 GLU A CA 1
ATOM 504 C C . GLU A 1 67 ? 8.844 6.542 -3.924 1.00 80.44 67 GLU A C 1
ATOM 506 O O . GLU A 1 67 ? 8.238 7.492 -4.428 1.00 80.44 67 GLU A O 1
ATOM 511 N N . ILE A 1 68 ? 8.788 5.314 -4.448 1.00 75.25 68 ILE A N 1
ATOM 512 C CA . ILE A 1 68 ? 8.063 5.005 -5.688 1.00 75.25 68 ILE A CA 1
ATOM 513 C C . ILE A 1 68 ? 6.562 5.276 -5.521 1.00 75.25 68 ILE A C 1
ATOM 515 O O . ILE A 1 68 ? 5.965 5.973 -6.340 1.00 75.25 68 ILE A O 1
ATOM 519 N N . ALA A 1 69 ? 5.952 4.813 -4.427 1.00 80.62 69 ALA A N 1
ATOM 520 C CA . ALA A 1 69 ? 4.543 5.062 -4.117 1.00 80.62 69 ALA A CA 1
ATOM 521 C C . ALA A 1 69 ? 4.216 6.557 -3.943 1.00 80.62 69 ALA A C 1
ATOM 523 O O . ALA A 1 69 ? 3.088 6.988 -4.180 1.00 80.62 69 ALA A O 1
ATOM 524 N N . THR A 1 70 ? 5.200 7.368 -3.540 1.00 82.94 70 THR A N 1
ATOM 525 C CA . THR A 1 70 ? 5.054 8.825 -3.396 1.00 82.94 70 THR A CA 1
ATOM 526 C C . THR A 1 70 ? 4.922 9.509 -4.750 1.00 82.94 70 THR A C 1
ATOM 528 O O . THR A 1 70 ? 4.175 10.491 -4.852 1.00 82.94 70 THR A O 1
ATOM 531 N N . ALA A 1 71 ? 5.639 9.001 -5.755 1.00 81.88 71 ALA A N 1
ATOM 532 C CA . ALA A 1 71 ? 5.565 9.452 -7.139 1.00 81.88 71 ALA A CA 1
ATOM 533 C C . ALA A 1 71 ? 4.350 8.862 -7.874 1.00 81.88 71 ALA A C 1
ATOM 535 O O . ALA A 1 71 ? 3.712 9.560 -8.660 1.00 81.88 71 ALA A O 1
ATOM 536 N N . GLU A 1 72 ? 3.997 7.608 -7.582 1.00 83.88 72 GLU A N 1
ATOM 537 C CA . GLU A 1 72 ? 2.916 6.867 -8.237 1.00 83.88 72 GLU A CA 1
ATOM 538 C C . GLU A 1 72 ? 1.977 6.195 -7.213 1.00 83.88 72 GLU A C 1
ATOM 540 O O . GLU A 1 72 ? 2.083 4.994 -6.941 1.00 83.88 72 GLU A O 1
ATOM 545 N N . PRO A 1 73 ? 0.989 6.937 -6.671 1.00 85.69 73 PRO A N 1
ATOM 546 C CA . PRO A 1 73 ? 0.071 6.430 -5.644 1.00 85.69 73 PRO A CA 1
ATOM 547 C C . PRO A 1 73 ? -0.768 5.221 -6.086 1.00 85.69 73 PRO A C 1
ATOM 549 O O . PRO A 1 73 ? -1.203 4.429 -5.252 1.00 85.69 73 PRO A O 1
ATOM 552 N N . VAL A 1 74 ? -0.975 5.052 -7.396 1.00 86.62 74 VAL A N 1
ATOM 553 C CA . VAL A 1 74 ? -1.730 3.932 -7.990 1.00 86.62 74 VAL A CA 1
ATOM 554 C C . VAL A 1 74 ? -1.045 2.581 -7.742 1.00 86.62 74 VAL A C 1
ATOM 556 O O . VAL A 1 74 ? -1.702 1.549 -7.646 1.00 86.62 74 VAL A O 1
ATOM 559 N N . ILE A 1 75 ? 0.283 2.556 -7.607 1.00 85.44 75 ILE A N 1
ATOM 560 C CA . ILE A 1 75 ? 1.018 1.324 -7.283 1.00 85.44 75 ILE A CA 1
ATOM 561 C C . ILE A 1 75 ? 0.636 0.847 -5.880 1.00 85.44 75 ILE A C 1
ATOM 563 O O . ILE A 1 75 ? 0.318 -0.324 -5.666 1.00 85.44 75 ILE A O 1
ATOM 567 N N . LEU A 1 76 ? 0.616 1.783 -4.933 1.00 88.06 76 LEU A N 1
ATOM 568 C CA . LEU A 1 76 ? 0.250 1.512 -3.552 1.00 88.06 76 LEU A CA 1
ATOM 569 C C . LEU A 1 76 ? -1.239 1.178 -3.415 1.00 88.06 76 LEU A C 1
ATOM 571 O O . LEU A 1 76 ? -1.583 0.294 -2.638 1.00 88.06 76 LEU A O 1
ATOM 575 N N . SER A 1 77 ? -2.118 1.814 -4.196 1.00 90.81 77 SER A N 1
ATOM 576 C CA . SER A 1 77 ? -3.549 1.487 -4.191 1.00 90.81 77 SER A CA 1
ATOM 577 C C . SER A 1 77 ? -3.803 0.029 -4.592 1.00 90.81 77 SER A C 1
ATOM 579 O O . SER A 1 77 ? -4.557 -0.670 -3.921 1.00 90.81 77 SER A O 1
ATOM 581 N N . LYS A 1 78 ? -3.106 -0.472 -5.620 1.00 89.38 78 LYS A N 1
ATOM 582 C CA . LYS A 1 78 ? -3.189 -1.876 -6.052 1.00 89.38 78 LYS A CA 1
ATOM 583 C C . LYS A 1 78 ? -2.659 -2.848 -5.004 1.00 89.38 78 LYS A C 1
ATOM 585 O O . LYS A 1 78 ? -3.258 -3.906 -4.799 1.00 89.38 78 LYS A O 1
ATOM 590 N N . ALA A 1 79 ? -1.551 -2.496 -4.349 1.00 87.94 79 ALA A N 1
ATOM 591 C CA . ALA A 1 79 ? -1.004 -3.285 -3.249 1.00 87.94 79 ALA A CA 1
ATOM 592 C C . ALA A 1 79 ? -2.009 -3.376 -2.093 1.00 87.94 79 ALA A C 1
ATOM 594 O O . ALA A 1 79 ? -2.309 -4.470 -1.630 1.00 87.94 79 ALA A O 1
ATOM 595 N N . LEU A 1 80 ? -2.609 -2.248 -1.704 1.00 90.81 80 LEU A N 1
ATOM 596 C CA . LEU A 1 80 ? -3.615 -2.191 -0.646 1.00 90.81 80 LEU A CA 1
ATOM 597 C C . LEU A 1 80 ? -4.912 -2.930 -1.008 1.00 90.81 80 LEU A C 1
ATOM 599 O O . LEU A 1 80 ? -5.478 -3.603 -0.156 1.00 90.81 80 LEU A O 1
ATOM 603 N N . ALA A 1 81 ? -5.374 -2.848 -2.256 1.00 90.12 81 ALA A N 1
ATOM 604 C CA . ALA A 1 81 ? -6.540 -3.607 -2.711 1.00 90.12 81 ALA A CA 1
ATOM 605 C C . ALA A 1 81 ? -6.282 -5.124 -2.679 1.00 90.12 81 ALA A C 1
ATOM 607 O O . ALA A 1 81 ? -7.165 -5.907 -2.340 1.00 90.12 81 ALA A O 1
ATOM 608 N N . SER A 1 82 ? -5.052 -5.545 -2.994 1.00 88.56 82 SER A N 1
ATOM 609 C CA . SER A 1 82 ? -4.665 -6.962 -2.974 1.00 88.56 82 SER A CA 1
ATOM 610 C C . SER A 1 82 ? -4.354 -7.477 -1.568 1.00 88.56 82 SER A C 1
ATOM 612 O O . SER A 1 82 ? -4.532 -8.661 -1.295 1.00 88.56 82 SER A O 1
ATOM 614 N N . ASN A 1 83 ? -3.879 -6.605 -0.678 1.00 89.94 83 ASN A N 1
ATOM 615 C CA . ASN A 1 83 ? -3.579 -6.922 0.710 1.00 89.94 83 ASN A CA 1
ATOM 616 C C . ASN A 1 83 ? -3.988 -5.760 1.637 1.00 89.94 83 ASN A C 1
ATOM 618 O O . ASN A 1 83 ? -3.157 -4.931 2.011 1.00 89.94 83 ASN A O 1
ATOM 622 N N . PRO A 1 84 ? -5.261 -5.688 2.053 1.00 90.31 84 PRO A N 1
ATOM 623 C CA . PRO A 1 84 ? -5.758 -4.578 2.868 1.00 90.31 84 PRO A CA 1
ATOM 624 C C . PRO A 1 84 ? -5.037 -4.417 4.214 1.00 90.31 84 PRO A C 1
ATOM 626 O O . PRO A 1 84 ? -4.951 -3.308 4.743 1.00 90.31 84 PRO A O 1
ATOM 629 N N . SER A 1 85 ? -4.461 -5.493 4.758 1.00 88.94 85 SER A N 1
ATOM 630 C CA . SER A 1 85 ? -3.819 -5.493 6.074 1.00 88.94 85 SER A CA 1
ATOM 631 C C . SER A 1 85 ? -2.535 -4.643 6.123 1.00 88.94 85 SER A C 1
ATOM 633 O O . SER A 1 85 ? -2.178 -4.156 7.198 1.00 88.94 85 SER A O 1
ATOM 635 N N . ILE A 1 86 ? -1.869 -4.380 4.983 1.00 89.62 86 ILE A N 1
ATOM 636 C CA . ILE A 1 86 ? -0.658 -3.528 4.945 1.00 89.62 86 ILE A CA 1
ATOM 637 C C . ILE A 1 86 ? -0.953 -2.034 5.154 1.00 89.62 86 ILE A C 1
ATOM 639 O O . ILE A 1 86 ? -0.029 -1.252 5.377 1.00 89.62 86 ILE A O 1
ATOM 643 N N . ILE A 1 87 ? -2.225 -1.610 5.148 1.00 91.31 87 ILE A N 1
ATOM 644 C CA . ILE A 1 87 ? -2.597 -0.198 5.332 1.00 91.31 87 ILE A CA 1
ATOM 645 C C . ILE A 1 87 ? -2.066 0.393 6.645 1.00 91.31 87 ILE A C 1
ATOM 647 O O . ILE A 1 87 ? -1.659 1.552 6.676 1.00 91.31 87 ILE A O 1
ATOM 651 N N . SER A 1 88 ? -2.039 -0.394 7.727 1.00 89.00 88 SER A N 1
ATOM 652 C CA . SER A 1 88 ? -1.544 0.073 9.029 1.00 89.00 88 SER A CA 1
ATOM 653 C C . SER A 1 88 ? -0.042 0.341 9.006 1.00 89.00 88 SER A C 1
ATOM 655 O O . SER A 1 88 ? 0.407 1.336 9.563 1.00 89.00 88 SER A O 1
ATOM 657 N N . GLU A 1 89 ? 0.721 -0.510 8.326 1.00 88.81 89 GLU A N 1
ATOM 658 C CA . GLU A 1 89 ? 2.175 -0.395 8.225 1.00 88.81 89 GLU A CA 1
ATOM 659 C C . GLU A 1 89 ? 2.578 0.804 7.365 1.00 88.81 89 GLU A C 1
ATOM 661 O O . GLU A 1 89 ? 3.434 1.604 7.745 1.00 88.81 89 GLU A O 1
ATOM 666 N N . VAL A 1 90 ? 1.873 1.001 6.249 1.00 88.56 90 VAL A N 1
ATOM 667 C CA . VAL A 1 90 ? 2.042 2.185 5.402 1.00 88.56 90 VAL A CA 1
ATOM 668 C C . VAL A 1 90 ? 1.695 3.455 6.177 1.00 88.56 90 VAL A C 1
ATOM 670 O O . VAL A 1 90 ? 2.457 4.418 6.136 1.00 88.56 90 VAL A O 1
ATOM 673 N N . ALA A 1 91 ? 0.581 3.458 6.913 1.00 88.81 91 ALA A N 1
ATOM 674 C CA . ALA A 1 91 ? 0.155 4.611 7.698 1.00 88.81 91 ALA A CA 1
ATOM 675 C C . ALA A 1 91 ? 1.101 4.934 8.861 1.00 88.81 91 ALA A C 1
ATOM 677 O O . ALA A 1 91 ? 1.261 6.101 9.190 1.00 88.81 91 ALA A O 1
ATOM 678 N N . GLU A 1 92 ? 1.727 3.935 9.484 1.00 86.19 92 GLU A N 1
ATOM 679 C CA . GLU A 1 92 ? 2.698 4.149 10.561 1.00 86.19 92 GLU A CA 1
ATOM 680 C C . GLU A 1 92 ? 3.993 4.782 10.043 1.00 86.19 92 GLU A C 1
ATOM 682 O O . GLU A 1 92 ? 4.563 5.664 10.686 1.00 86.19 92 GLU A O 1
ATOM 687 N N . LYS A 1 93 ? 4.459 4.337 8.875 1.00 84.50 93 LYS A N 1
ATOM 688 C CA . LYS A 1 93 ? 5.727 4.787 8.294 1.00 84.50 93 LYS A CA 1
ATOM 689 C C . LYS A 1 93 ? 5.595 6.098 7.528 1.00 84.50 93 LYS A C 1
ATOM 691 O O . LYS A 1 93 ? 6.494 6.932 7.592 1.00 84.50 93 LYS A O 1
ATOM 696 N N . ASN A 1 94 ? 4.502 6.274 6.790 1.00 85.56 94 ASN A N 1
ATOM 697 C CA . ASN A 1 94 ? 4.271 7.447 5.957 1.00 85.56 94 ASN A CA 1
ATOM 698 C C . ASN A 1 94 ? 2.762 7.748 5.838 1.00 85.56 94 ASN A C 1
ATOM 700 O O . ASN A 1 94 ? 2.119 7.384 4.847 1.00 85.56 94 ASN A O 1
ATOM 704 N N . PRO A 1 95 ? 2.173 8.441 6.827 1.00 85.56 95 PRO A N 1
ATOM 705 C CA . PRO A 1 95 ? 0.743 8.744 6.823 1.00 85.56 95 PRO A CA 1
ATOM 706 C C . PRO A 1 95 ? 0.350 9.668 5.658 1.00 85.56 95 PRO A C 1
ATOM 708 O O . PRO A 1 95 ? -0.743 9.541 5.102 1.00 85.56 95 PRO A O 1
ATOM 711 N N . ALA A 1 96 ? 1.252 10.542 5.201 1.00 85.38 96 ALA A N 1
ATOM 712 C CA . ALA A 1 96 ? 1.026 11.387 4.029 1.00 85.38 96 ALA A CA 1
ATOM 713 C C . ALA A 1 96 ? 0.756 10.584 2.737 1.00 85.38 96 ALA A C 1
ATOM 715 O O . ALA A 1 96 ? -0.019 11.037 1.887 1.00 85.38 96 ALA A O 1
ATOM 716 N N . LEU A 1 97 ? 1.335 9.383 2.584 1.00 86.75 97 LEU A N 1
ATOM 717 C CA . LEU A 1 97 ? 1.029 8.492 1.457 1.00 86.75 97 LEU A CA 1
ATOM 718 C C . LEU A 1 97 ? -0.424 8.029 1.465 1.00 86.75 97 LEU A C 1
ATOM 720 O O . LEU A 1 97 ? -1.049 8.006 0.408 1.00 86.75 97 LEU A O 1
ATOM 724 N N . ILE A 1 98 ? -0.988 7.730 2.636 1.00 90.62 98 ILE A N 1
ATOM 725 C CA . ILE A 1 98 ? -2.399 7.343 2.756 1.00 90.62 98 ILE A CA 1
ATOM 726 C C . ILE A 1 98 ? -3.299 8.455 2.212 1.00 90.62 98 ILE A C 1
ATOM 728 O O . ILE A 1 98 ? -4.188 8.185 1.408 1.00 90.62 98 ILE A O 1
ATOM 732 N N . GLY A 1 99 ? -3.020 9.714 2.563 1.00 87.81 99 GLY A N 1
ATOM 733 C CA . GLY A 1 99 ? -3.756 10.868 2.036 1.00 87.81 99 GLY A CA 1
ATOM 734 C C . GLY A 1 99 ? -3.642 11.021 0.514 1.00 87.81 99 GLY A C 1
ATOM 735 O O . GLY A 1 99 ? -4.637 11.298 -0.164 1.00 87.81 99 GLY A O 1
ATOM 736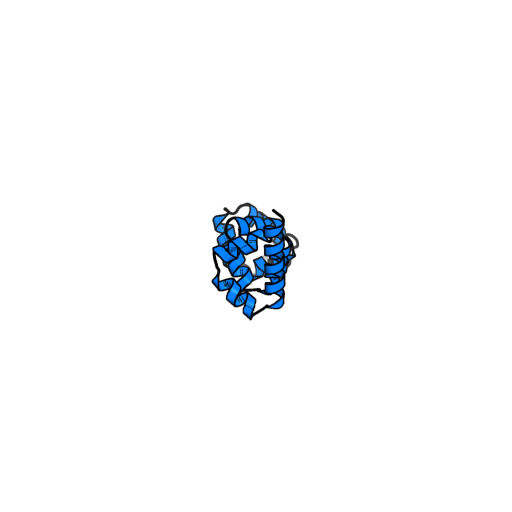 N N . LYS A 1 100 ? -2.448 10.791 -0.048 1.00 89.00 100 LYS A N 1
ATOM 737 C CA . LYS A 1 100 ? -2.232 10.806 -1.505 1.00 89.00 100 LYS A CA 1
ATOM 738 C C . LYS A 1 100 ? -3.011 9.705 -2.215 1.00 89.00 100 LYS A C 1
ATOM 740 O O . LYS A 1 100 ? -3.686 9.996 -3.200 1.00 89.00 100 LYS A O 1
ATOM 745 N N . VAL A 1 101 ? -2.955 8.471 -1.712 1.00 90.38 101 VAL A N 1
ATOM 746 C CA . VAL A 1 101 ? -3.726 7.355 -2.277 1.00 90.38 101 VAL A CA 1
ATOM 747 C C . VAL A 1 101 ? -5.217 7.636 -2.147 1.00 90.38 101 VAL A C 1
ATOM 749 O O . VAL A 1 101 ? -5.946 7.405 -3.097 1.00 90.38 101 VAL A O 1
ATOM 752 N N . MET A 1 102 ? -5.681 8.203 -1.030 1.00 89.19 102 MET A N 1
ATOM 753 C CA . MET A 1 102 ? -7.106 8.498 -0.835 1.00 89.19 102 MET A CA 1
ATOM 754 C C . MET A 1 102 ? -7.617 9.552 -1.817 1.00 89.19 102 MET A C 1
ATOM 756 O O . MET A 1 102 ? -8.765 9.495 -2.245 1.00 89.19 102 MET A O 1
ATOM 760 N N . THR A 1 103 ? -6.749 10.487 -2.208 1.00 88.25 103 THR A N 1
ATOM 761 C CA . THR A 1 103 ? -7.052 11.497 -3.227 1.00 88.25 103 THR A CA 1
ATOM 762 C C . THR A 1 103 ? -7.033 10.907 -4.640 1.00 88.25 103 THR A C 1
ATOM 764 O O . THR A 1 103 ? -7.883 11.257 -5.454 1.00 88.25 103 THR A O 1
ATOM 767 N N . ALA A 1 104 ? -6.070 10.032 -4.943 1.00 87.81 104 ALA A N 1
ATOM 768 C CA . ALA A 1 104 ? -5.909 9.444 -6.273 1.00 87.81 104 ALA A CA 1
ATOM 769 C C . ALA A 1 104 ? -6.905 8.303 -6.556 1.00 87.81 104 ALA A C 1
ATOM 771 O O . ALA A 1 104 ? -7.430 8.205 -7.659 1.00 87.81 104 ALA A O 1
ATOM 772 N N . GLU A 1 105 ? -7.159 7.450 -5.564 1.00 90.81 105 GLU A N 1
ATOM 773 C CA . GLU A 1 105 ? -7.849 6.159 -5.675 1.00 90.81 105 GLU A CA 1
ATOM 774 C C . GLU A 1 105 ? -8.817 5.955 -4.483 1.00 90.81 105 GLU A C 1
ATOM 776 O O . GLU A 1 105 ? -8.628 5.065 -3.648 1.00 90.81 105 GLU A O 1
ATOM 781 N N . PRO A 1 106 ? -9.877 6.777 -4.354 1.00 88.75 106 PRO A N 1
ATOM 782 C CA . PRO A 1 106 ? -10.770 6.754 -3.188 1.00 88.75 106 PRO A CA 1
ATOM 783 C C . PRO A 1 106 ? -11.561 5.445 -3.036 1.00 88.75 106 PRO A C 1
ATOM 785 O O . PRO A 1 106 ? -11.916 5.064 -1.919 1.00 88.75 106 PRO A O 1
ATOM 788 N N . ALA A 1 107 ? -11.834 4.740 -4.141 1.00 90.94 107 ALA A N 1
ATOM 789 C CA . ALA A 1 107 ? -12.595 3.489 -4.132 1.00 90.94 107 ALA A CA 1
ATOM 790 C C . ALA A 1 107 ? -11.898 2.388 -3.314 1.00 90.94 107 ALA A C 1
ATOM 792 O O . ALA A 1 107 ? -12.555 1.673 -2.558 1.00 90.94 107 ALA A O 1
ATOM 793 N N . VAL A 1 108 ? -10.563 2.337 -3.373 1.00 90.00 108 VAL A N 1
ATOM 794 C CA . VAL A 1 108 ? -9.743 1.351 -2.655 1.00 90.00 108 VAL A CA 1
ATOM 795 C C . VAL A 1 108 ? -9.963 1.425 -1.141 1.00 90.00 108 VAL A C 1
ATOM 797 O O . VAL A 1 108 ? -10.017 0.400 -0.470 1.00 90.00 108 VAL A O 1
ATOM 800 N N . PHE A 1 109 ? -10.198 2.612 -0.579 1.00 90.19 109 PHE A N 1
ATOM 801 C CA . PHE A 1 109 ? -10.449 2.741 0.860 1.00 90.19 109 PHE A CA 1
ATOM 802 C C . PHE A 1 109 ? -11.815 2.223 1.299 1.00 90.19 109 PHE A C 1
ATOM 804 O O . PHE A 1 109 ? -11.952 1.793 2.441 1.00 90.19 109 PHE A O 1
ATOM 811 N N . SER A 1 110 ? -12.808 2.218 0.409 1.00 89.62 110 SER A N 1
ATOM 812 C CA . SER A 1 110 ? -14.101 1.594 0.709 1.00 89.62 110 SER A CA 1
ATOM 813 C C . SER A 1 110 ? -13.956 0.074 0.805 1.00 89.62 110 SER A C 1
ATOM 815 O O . SER A 1 110 ? -14.511 -0.543 1.712 1.00 89.62 110 SER A O 1
ATOM 817 N N . GLU A 1 111 ? -13.153 -0.520 -0.080 1.00 90.94 111 GLU A N 1
ATOM 818 C CA . GLU A 1 111 ? -12.837 -1.951 -0.053 1.00 90.94 111 GLU A CA 1
ATOM 819 C C . GLU A 1 111 ? -12.026 -2.323 1.192 1.00 90.94 111 GLU A C 1
ATOM 821 O O . GLU A 1 111 ? -12.381 -3.262 1.903 1.00 90.94 111 GLU A O 1
ATOM 826 N N . ILE A 1 112 ? -10.995 -1.540 1.525 1.00 92.06 112 ILE A N 1
ATOM 827 C CA . ILE A 1 112 ? -10.182 -1.773 2.725 1.00 92.06 112 ILE A CA 1
ATOM 828 C C . ILE A 1 112 ? -11.010 -1.604 3.997 1.00 92.06 112 ILE A C 1
ATOM 830 O O . ILE A 1 112 ? -10.883 -2.411 4.909 1.00 92.06 112 ILE A O 1
ATOM 834 N N . ALA A 1 113 ? -11.877 -0.592 4.078 1.00 92.00 113 ALA A N 1
ATOM 835 C CA . ALA A 1 113 ? -12.739 -0.402 5.242 1.00 92.00 113 ALA A CA 1
ATOM 836 C C . ALA A 1 113 ? -13.710 -1.578 5.443 1.00 92.00 113 ALA A C 1
ATOM 838 O O . ALA A 1 113 ? -14.036 -1.909 6.583 1.00 92.00 113 ALA A O 1
ATOM 839 N N . ALA A 1 114 ? -14.154 -2.218 4.356 1.00 91.94 114 ALA A N 1
ATOM 840 C CA . ALA A 1 114 ? -15.000 -3.405 4.417 1.00 91.94 114 ALA A CA 1
ATOM 841 C C . ALA A 1 114 ? -14.213 -4.676 4.782 1.00 91.94 114 ALA A C 1
ATOM 843 O O . ALA A 1 114 ? -14.709 -5.494 5.554 1.00 91.94 114 ALA A O 1
ATOM 844 N N . ALA A 1 115 ? -13.001 -4.841 4.243 1.00 91.62 115 ALA A N 1
ATOM 845 C CA . ALA A 1 115 ? -12.169 -6.023 4.465 1.00 91.62 115 ALA A CA 1
ATOM 846 C C . ALA A 1 115 ? -11.445 -6.004 5.824 1.00 91.62 115 ALA A C 1
ATOM 848 O O . ALA A 1 115 ? -11.391 -7.015 6.517 1.00 91.62 115 ALA A O 1
ATOM 849 N N . GLU A 1 116 ? -10.908 -4.848 6.210 1.00 92.38 116 GLU A N 1
ATOM 850 C CA . GLU A 1 116 ? -10.015 -4.643 7.356 1.00 92.38 116 GLU A CA 1
ATOM 851 C C . GLU A 1 116 ? -10.399 -3.370 8.147 1.00 92.38 116 GLU A C 1
ATOM 853 O O . GLU A 1 116 ? -9.616 -2.416 8.256 1.00 92.38 116 GLU A O 1
ATOM 858 N N . PRO A 1 117 ? -11.604 -3.316 8.752 1.00 90.06 117 PRO A N 1
ATOM 859 C CA . PRO A 1 117 ? -12.116 -2.111 9.415 1.00 90.06 117 PRO A CA 1
ATOM 860 C C . PRO A 1 117 ? -11.225 -1.628 10.570 1.00 90.06 117 PRO A C 1
ATOM 862 O O . PRO A 1 117 ? -11.079 -0.424 10.791 1.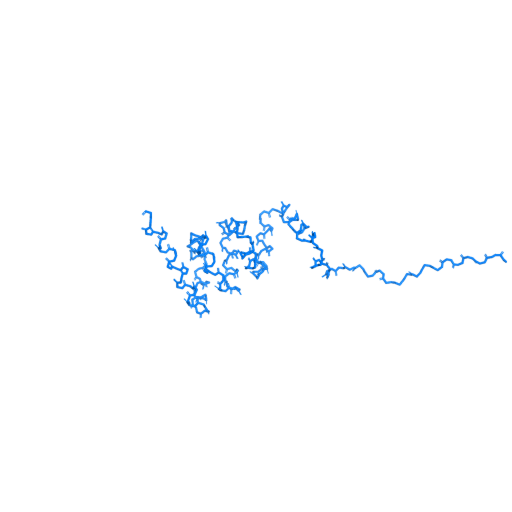00 90.06 117 PRO A O 1
ATOM 865 N N . ALA A 1 118 ? -10.595 -2.553 11.301 1.00 90.69 118 ALA A N 1
ATOM 866 C CA . ALA A 1 118 ? -9.695 -2.217 12.402 1.00 90.69 118 ALA A CA 1
ATOM 867 C C . ALA A 1 118 ? -8.380 -1.593 11.906 1.00 90.69 118 ALA A C 1
ATOM 869 O O . ALA A 1 118 ? -7.917 -0.603 12.479 1.00 90.69 118 ALA A O 1
ATOM 870 N N . ALA A 1 119 ? -7.786 -2.148 10.843 1.00 88.31 119 ALA A N 1
ATOM 871 C CA . ALA A 1 119 ? -6.560 -1.620 10.251 1.00 88.31 119 ALA A CA 1
ATOM 872 C C . ALA A 1 119 ? -6.815 -0.255 9.597 1.00 88.31 119 ALA A C 1
ATOM 874 O O . ALA A 1 119 ? -6.036 0.679 9.792 1.00 88.31 119 ALA A O 1
ATOM 875 N N . PHE A 1 120 ? -7.946 -0.112 8.900 1.00 90.75 120 PHE A N 1
ATOM 876 C CA . PHE A 1 120 ? -8.390 1.155 8.327 1.00 90.75 120 PHE A CA 1
ATOM 877 C C . PHE A 1 120 ? -8.582 2.233 9.401 1.00 90.75 120 PHE A C 1
ATOM 879 O O . PHE A 1 120 ? -8.026 3.323 9.287 1.00 90.75 120 PHE A O 1
ATOM 886 N N . GLY A 1 121 ? -9.297 1.926 10.489 1.00 89.62 121 GLY A N 1
ATOM 887 C CA . GLY A 1 121 ? -9.516 2.878 11.581 1.00 89.62 121 GLY A CA 1
ATOM 888 C C . GLY A 1 121 ? -8.210 3.379 12.208 1.00 89.62 121 GLY A C 1
ATOM 889 O O . GLY A 1 121 ? -8.057 4.578 12.443 1.00 89.62 121 GLY A O 1
ATOM 890 N N . LYS A 1 122 ? -7.236 2.482 12.419 1.00 87.12 122 LYS A N 1
ATOM 891 C CA . LYS A 1 122 ? -5.895 2.854 12.901 1.00 87.12 122 LYS A CA 1
ATOM 892 C C . LYS A 1 122 ? -5.143 3.725 11.900 1.00 87.12 122 LYS A C 1
ATOM 894 O O . LYS A 1 122 ? -4.565 4.733 12.301 1.00 87.12 122 LYS A O 1
ATOM 899 N N . ALA A 1 123 ? -5.175 3.360 10.620 1.00 87.56 123 ALA A N 1
ATOM 900 C CA . ALA A 1 123 ? -4.504 4.107 9.566 1.00 87.56 123 ALA A CA 1
ATOM 901 C C . ALA A 1 123 ? -5.027 5.547 9.476 1.00 87.56 123 ALA A C 1
ATOM 903 O O . ALA A 1 123 ? -4.244 6.494 9.509 1.00 87.56 123 ALA A O 1
ATOM 904 N N . ILE A 1 124 ? -6.351 5.730 9.464 1.00 87.06 124 ILE A N 1
ATOM 905 C CA . ILE A 1 124 ? -6.967 7.061 9.412 1.00 87.06 124 ILE A CA 1
ATOM 906 C C . ILE A 1 124 ? -6.701 7.865 10.691 1.00 87.06 124 ILE A C 1
ATOM 908 O O . ILE A 1 124 ? -6.447 9.066 10.613 1.00 87.06 124 ILE A O 1
ATOM 912 N N . ALA A 1 125 ? -6.691 7.228 11.865 1.00 84.31 125 ALA A N 1
ATOM 913 C CA . ALA A 1 125 ? -6.306 7.897 13.109 1.00 84.31 125 ALA A CA 1
ATOM 914 C C . ALA A 1 125 ? -4.841 8.379 13.095 1.00 84.31 125 ALA A C 1
ATOM 916 O O . ALA A 1 125 ? -4.531 9.438 13.641 1.00 84.31 125 ALA A O 1
ATOM 917 N N . GLY A 1 126 ? -3.940 7.630 12.451 1.00 74.94 126 GLY A N 1
ATOM 918 C CA . GLY A 1 126 ? -2.557 8.055 12.219 1.00 74.94 126 GLY A CA 1
ATOM 919 C C . GLY A 1 126 ? -2.475 9.293 11.323 1.00 74.94 126 GLY A C 1
ATOM 920 O O . GLY A 1 126 ? -1.796 10.259 11.667 1.00 74.94 126 GLY A O 1
ATOM 921 N N . VAL A 1 127 ? -3.242 9.305 10.229 1.00 76.75 127 VAL A N 1
ATOM 922 C CA . VAL A 1 127 ? -3.303 10.436 9.287 1.00 76.75 127 VAL A CA 1
ATOM 923 C C . VAL A 1 127 ? -3.825 11.707 9.960 1.00 76.75 127 VAL A C 1
ATOM 925 O O . VAL A 1 127 ? -3.232 12.774 9.815 1.00 76.75 127 VAL A O 1
ATOM 928 N N . THR A 1 128 ? -4.910 11.625 10.733 1.00 73.00 128 THR A N 1
ATOM 929 C CA . THR A 1 128 ? -5.486 12.809 11.399 1.00 73.00 128 THR A CA 1
ATOM 930 C C . THR A 1 128 ? -4.561 13.399 12.461 1.00 73.00 128 THR A C 1
ATOM 932 O O . THR A 1 128 ? -4.531 14.619 12.632 1.00 73.00 128 THR A O 1
ATOM 935 N N . LYS A 1 129 ? -3.755 12.565 13.128 1.00 68.94 129 LYS A N 1
ATOM 936 C CA . LYS A 1 129 ? -2.739 13.017 14.085 1.00 68.94 129 LYS A CA 1
ATOM 937 C C . LYS A 1 129 ? -1.631 13.837 13.415 1.00 68.94 129 LYS A C 1
ATOM 939 O O . LYS A 1 129 ? -1.186 14.817 14.000 1.00 68.94 129 LYS A O 1
ATOM 944 N N . GLU A 1 130 ? -1.217 13.488 12.197 1.00 63.75 130 GLU A N 1
ATOM 945 C CA . GLU A 1 130 ? -0.210 14.261 11.455 1.00 63.75 130 GLU A CA 1
ATOM 946 C C . GLU A 1 130 ? -0.754 15.621 10.983 1.00 63.75 130 GLU A C 1
ATOM 948 O O . GLU A 1 130 ? -0.054 16.630 11.059 1.00 63.75 130 GLU A O 1
ATOM 953 N N . ILE A 1 131 ? -2.024 15.675 10.565 1.00 59.19 131 ILE A N 1
ATOM 954 C CA . ILE A 1 131 ? -2.674 16.920 10.119 1.00 59.19 131 ILE A CA 1
ATOM 955 C C . ILE A 1 131 ? -2.899 17.882 11.297 1.00 59.19 131 ILE A C 1
ATOM 957 O O . ILE A 1 131 ? -2.742 19.088 11.141 1.00 59.19 131 ILE A O 1
ATOM 961 N N . GLY A 1 132 ? -3.241 17.361 12.480 1.00 56.12 132 GLY A N 1
ATOM 962 C CA . GLY A 1 132 ? -3.464 18.167 13.687 1.00 56.12 132 GLY A CA 1
ATOM 963 C C . GLY A 1 132 ? -2.191 18.621 14.415 1.00 56.12 132 GLY A C 1
ATOM 964 O O . GLY A 1 132 ? -2.288 19.416 15.347 1.00 56.12 132 GLY A O 1
ATOM 965 N N . SER A 1 133 ? -1.015 18.119 14.025 1.00 55.25 133 SER A N 1
ATOM 966 C CA . SER A 1 133 ? 0.282 18.477 14.623 1.00 55.25 133 SER A CA 1
ATOM 967 C C . SER A 1 133 ? 1.069 19.540 13.840 1.00 55.25 133 SER A C 1
ATOM 969 O O . SER A 1 133 ? 2.192 19.849 14.241 1.00 55.25 133 SER A O 1
ATOM 971 N N . LYS A 1 134 ? 0.518 20.094 12.751 1.00 45.91 134 LYS A N 1
ATOM 972 C CA . LYS A 1 134 ? 1.129 21.185 11.971 1.00 45.91 134 LYS A CA 1
ATOM 973 C C . LYS A 1 134 ? 0.546 22.551 12.310 1.00 45.91 134 LYS A C 1
ATOM 975 O O . LYS A 1 134 ? -0.672 22.627 12.573 1.00 45.91 134 LYS A O 1
#

Secondary structure (DSSP, 8-state):
-----------------SS-TTS-TTHHHHHHHHHHHS-HHHHHHHHHH-HHHHHHHHHH-HHHHHHHHHH-HHHHHHHHHH-GGGHHHHHHH-HHHHHHHHHH-HHHHHHHHHH-HHHHHHHHHHHHHHHHT-

pLDDT: mean 71.99, std 17.84, range [34.44, 92.38]